Protein AF-A0A950CU62-F1 (afdb_monomer_lite)

pLDDT: mean 90.6, std 14.32, range [40.78, 98.75]

Foldseek 3Di:
DVVVVVVVVVVLQVQQVVLVVVLVVLCVVQVPPCLVCLVVNCVSNLSHLNLVSNLVSLQSQLLVCVVVVNLVSSLVSLVSSLVSLVSDDDDDVSVVSNVSSVVSNVVSVVCVVVVPPPPPPDDD

Radius of gyration: 18.25 Å; chains: 1; bounding box: 47×41×54 Å

Sequence (124 aa):
MTQEVAYNSVLQERRKALHERVGAALEALHRGQLGDHFDDLAHHFRRSDNAAKAVEYLRLAGEQSARRSAPKEAIAYLRDALGRTNALPAGDERDRAELGVQFALGSALTAVSFGAPEKIRAFE

Secondary structure (DSSP, 8-state):
-HHHHHHHHHHHHHHHHHHHHHHHHHHHHTTT-GGGGHHHHHHHHTTSS-HHHHHHHHHHHHHHHHHTT-HHHHHHHHHHHHHHHTTSPSSHHHHHHHHHHHHHHHHHHHHHHHHS--------

Structure (mmCIF, N/CA/C/O backbone):
data_AF-A0A950CU62-F1
#
_entry.id   AF-A0A950CU62-F1
#
loop_
_atom_site.group_PDB
_atom_site.id
_atom_site.type_symbol
_atom_site.label_atom_id
_atom_site.label_alt_id
_atom_site.label_comp_id
_atom_site.label_asym_id
_atom_site.label_entity_id
_atom_site.label_seq_id
_atom_site.pdbx_PDB_ins_code
_atom_site.Cartn_x
_atom_site.Cartn_y
_atom_site.Cartn_z
_atom_site.occupancy
_atom_site.B_iso_or_equiv
_atom_site.auth_seq_id
_atom_site.auth_comp_id
_atom_site.auth_asym_id
_atom_site.auth_atom_id
_atom_site.pdbx_PDB_model_num
ATOM 1 N N . MET A 1 1 ? -17.324 26.828 16.675 1.00 60.25 1 MET A N 1
ATOM 2 C CA . MET A 1 1 ? -16.189 26.162 15.993 1.00 60.25 1 MET A CA 1
ATOM 3 C C . MET A 1 1 ? -16.015 24.682 16.361 1.00 60.25 1 MET A C 1
ATOM 5 O O . MET A 1 1 ? -15.391 23.967 15.596 1.00 60.25 1 MET A O 1
ATOM 9 N N . THR A 1 2 ? -16.587 24.166 17.458 1.00 73.00 2 THR A N 1
ATOM 10 C CA . THR A 1 2 ? -16.466 22.739 17.840 1.00 73.00 2 THR A CA 1
ATOM 11 C C . THR A 1 2 ? -17.363 21.790 17.030 1.00 73.00 2 THR A C 1
ATOM 13 O O . THR A 1 2 ? -16.954 20.674 16.728 1.00 73.00 2 THR A O 1
ATOM 16 N N . GLN A 1 3 ? -18.557 22.233 16.623 1.00 68.69 3 GLN A N 1
ATOM 17 C CA . GLN A 1 3 ? -19.514 21.408 15.872 1.00 68.69 3 GLN A CA 1
ATOM 18 C C . GLN A 1 3 ? -19.035 21.069 14.453 1.00 68.69 3 GLN A C 1
ATOM 20 O O . GLN A 1 3 ? -19.187 19.938 14.007 1.00 68.69 3 GLN A O 1
ATOM 25 N N . GLU A 1 4 ? -18.424 22.027 13.758 1.00 70.88 4 GLU A N 1
ATOM 26 C CA . GLU A 1 4 ? -17.919 21.836 12.394 1.00 70.88 4 GLU A CA 1
ATOM 27 C C . GLU A 1 4 ? -16.722 20.877 12.362 1.00 70.88 4 GLU A C 1
ATOM 29 O O . GLU A 1 4 ? -16.659 19.987 11.520 1.00 70.88 4 GLU A O 1
ATOM 34 N N . VAL A 1 5 ? -15.816 20.984 13.341 1.00 77.75 5 VAL A N 1
ATOM 35 C CA . VAL A 1 5 ? -14.673 20.071 13.488 1.00 77.75 5 VAL A CA 1
ATOM 36 C C . VAL A 1 5 ? -15.138 18.652 13.819 1.00 77.75 5 VAL A C 1
ATOM 38 O O . VAL A 1 5 ? -14.685 17.703 13.183 1.00 77.75 5 VAL A O 1
ATOM 41 N N . ALA A 1 6 ? -16.076 18.500 14.760 1.00 74.44 6 ALA A N 1
ATOM 42 C CA . ALA A 1 6 ? -16.643 17.198 15.111 1.00 74.44 6 ALA A CA 1
ATOM 43 C C . ALA A 1 6 ? -17.436 16.566 13.952 1.00 74.44 6 ALA A C 1
ATOM 45 O O . ALA A 1 6 ? -17.413 15.354 13.762 1.00 74.44 6 ALA A O 1
ATOM 46 N N . TYR A 1 7 ? -18.125 17.375 13.146 1.00 78.06 7 TYR A N 1
ATOM 47 C CA . TYR A 1 7 ? -18.835 16.882 11.969 1.00 78.06 7 TYR A CA 1
ATOM 48 C C . TYR A 1 7 ? -17.862 16.437 10.870 1.00 78.06 7 TYR A C 1
ATOM 50 O O . TYR A 1 7 ? -18.002 15.346 10.315 1.00 78.06 7 TYR A O 1
ATOM 58 N N . ASN A 1 8 ? -16.829 17.240 10.603 1.00 83.00 8 ASN A N 1
ATOM 59 C CA . ASN A 1 8 ? -15.809 16.924 9.608 1.00 83.00 8 ASN A CA 1
ATOM 60 C C . ASN A 1 8 ? -15.012 15.664 9.966 1.00 83.00 8 ASN A C 1
ATOM 62 O O . ASN A 1 8 ? -14.742 14.860 9.075 1.00 83.00 8 ASN A O 1
ATOM 66 N N . SER A 1 9 ? -14.687 15.441 11.244 1.00 83.75 9 SER A N 1
ATOM 67 C CA . SER A 1 9 ? -14.010 14.210 11.673 1.00 83.75 9 SER A CA 1
ATOM 68 C C . SER A 1 9 ? -14.890 12.975 11.465 1.00 83.75 9 SER A C 1
ATOM 70 O O . SER A 1 9 ? -14.437 11.995 10.877 1.00 83.75 9 SER A O 1
ATOM 72 N N . VAL A 1 10 ? -16.178 13.034 11.824 1.00 90.50 10 VAL 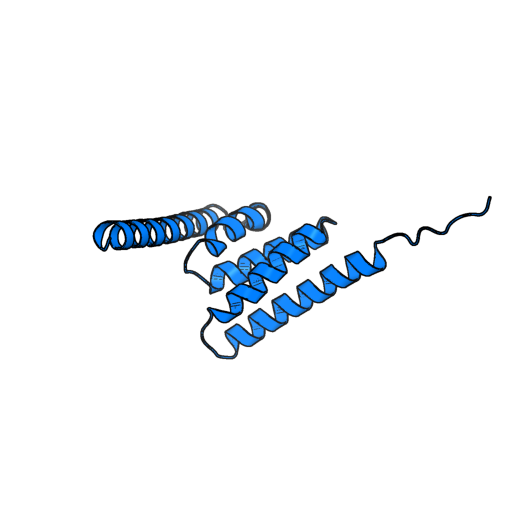A N 1
ATOM 73 C CA . VAL A 1 10 ? -17.127 11.937 11.563 1.00 90.50 10 VAL A CA 1
ATOM 74 C C . VAL A 1 10 ? -17.262 11.654 10.063 1.00 90.50 10 VAL A C 1
ATOM 76 O O . VAL A 1 10 ? -17.328 10.489 9.661 1.00 90.50 10 VAL A O 1
ATOM 79 N N . LEU A 1 11 ? -17.280 12.686 9.212 1.00 93.88 11 LEU A N 1
ATOM 80 C CA . LEU A 1 11 ? -17.288 12.493 7.758 1.00 93.88 11 LEU A CA 1
ATOM 81 C C . LEU A 1 11 ? -16.005 11.834 7.245 1.00 93.88 11 LEU A C 1
ATOM 83 O O . LEU A 1 11 ? -16.083 10.989 6.349 1.00 93.88 11 LEU A O 1
ATOM 87 N N . GLN A 1 12 ? -14.845 12.211 7.781 1.00 93.69 12 GLN A N 1
ATOM 88 C CA . GLN A 1 12 ? -13.564 11.617 7.401 1.00 93.69 12 GLN A CA 1
ATOM 89 C C . GLN A 1 12 ? -13.524 10.129 7.755 1.00 93.69 12 GLN A C 1
ATOM 91 O O . GLN A 1 12 ? -13.275 9.313 6.871 1.00 93.69 12 GLN A O 1
ATOM 96 N N . GLU A 1 13 ? -13.875 9.764 8.986 1.00 94.25 13 GLU A N 1
ATOM 97 C CA . GLU A 1 13 ? -13.890 8.368 9.440 1.00 94.25 13 GLU A CA 1
ATOM 98 C C . GLU A 1 13 ? -14.869 7.508 8.628 1.00 94.25 13 GLU A C 1
ATOM 100 O O . GLU A 1 13 ? -14.526 6.425 8.149 1.00 94.25 13 GLU A O 1
ATOM 105 N N . ARG A 1 14 ? -16.071 8.029 8.341 1.00 96.19 14 ARG A N 1
ATOM 106 C CA . ARG A 1 14 ? -17.029 7.338 7.460 1.00 96.19 14 ARG A CA 1
ATOM 107 C C . ARG A 1 14 ? -16.480 7.128 6.052 1.00 96.19 14 ARG A C 1
ATOM 109 O O . ARG A 1 14 ? -16.714 6.075 5.460 1.00 96.19 14 ARG A O 1
ATOM 116 N N . ARG A 1 15 ? -15.764 8.111 5.502 1.00 97.25 15 ARG A N 1
ATOM 117 C CA . ARG A 1 15 ? -15.161 8.002 4.168 1.00 97.25 15 ARG A CA 1
ATOM 118 C C . ARG A 1 15 ? -14.075 6.930 4.142 1.00 97.25 15 ARG A C 1
ATOM 120 O O . ARG A 1 15 ? -14.063 6.125 3.214 1.00 97.25 15 ARG A O 1
ATOM 127 N N . LYS A 1 16 ? -13.212 6.884 5.158 1.00 97.50 16 LYS A N 1
ATOM 128 C CA . LYS A 1 16 ? -12.178 5.849 5.275 1.00 97.50 16 LYS A CA 1
ATOM 129 C C . LYS A 1 16 ? -12.779 4.448 5.363 1.00 97.50 16 LYS A C 1
ATOM 131 O O . LYS A 1 16 ? -12.378 3.568 4.604 1.00 97.50 16 LYS A O 1
ATOM 136 N N . ALA A 1 17 ? -13.808 4.272 6.194 1.00 97.88 17 ALA A N 1
ATOM 137 C CA . ALA A 1 17 ? -14.521 3.002 6.324 1.00 97.88 17 ALA A CA 1
ATOM 138 C C . ALA A 1 17 ? -15.208 2.571 5.014 1.00 97.88 17 ALA A C 1
ATOM 140 O O . ALA A 1 17 ? -15.247 1.387 4.683 1.00 97.88 17 ALA A O 1
ATOM 141 N N . LEU A 1 18 ? -15.745 3.517 4.232 1.00 98.44 18 LEU A N 1
ATOM 142 C CA . LEU A 1 18 ? -16.288 3.217 2.904 1.00 98.44 18 LEU A CA 1
ATOM 143 C C . LEU A 1 18 ? -15.199 2.755 1.935 1.00 98.44 18 LEU A C 1
ATOM 145 O O . LEU A 1 18 ? -15.406 1.771 1.230 1.00 98.44 18 LEU A O 1
ATOM 149 N N . HIS A 1 19 ? -14.042 3.420 1.916 1.00 98.56 19 HIS A N 1
ATOM 150 C CA . HIS A 1 19 ? -12.924 2.982 1.086 1.00 98.56 19 HIS A CA 1
ATOM 151 C C . HIS A 1 19 ? -12.454 1.571 1.453 1.00 98.56 19 HIS A C 1
ATOM 153 O O . HIS A 1 19 ? -12.253 0.766 0.548 1.00 98.56 19 HIS A O 1
ATOM 159 N N . GLU A 1 20 ? -12.365 1.241 2.743 1.00 98.44 20 GLU A N 1
ATOM 160 C CA . GLU A 1 20 ? -12.022 -0.115 3.185 1.00 98.44 20 GLU A CA 1
ATOM 161 C C . GLU A 1 20 ? -13.037 -1.154 2.705 1.00 98.44 20 GLU A C 1
ATOM 163 O O . GLU A 1 20 ? -12.662 -2.183 2.147 1.00 98.44 20 GLU A O 1
ATOM 168 N N . ARG A 1 21 ? -14.335 -0.867 2.861 1.00 98.56 21 ARG A N 1
ATOM 169 C CA . ARG A 1 21 ? -15.407 -1.772 2.427 1.00 98.56 21 ARG A CA 1
ATOM 170 C C . ARG A 1 21 ? -15.387 -2.020 0.924 1.00 98.56 21 ARG A C 1
ATOM 172 O O . ARG A 1 21 ? -15.630 -3.147 0.504 1.00 98.56 21 ARG A O 1
ATOM 179 N N . VAL A 1 22 ? -15.110 -0.992 0.121 1.00 98.56 22 VAL A N 1
ATOM 180 C CA . VAL A 1 22 ? -14.996 -1.151 -1.335 1.00 98.56 22 VAL A CA 1
ATOM 181 C C . VAL A 1 22 ? -13.758 -1.970 -1.693 1.00 98.56 22 VAL A C 1
ATOM 183 O O . VAL A 1 22 ? -13.878 -2.907 -2.475 1.00 98.56 22 VAL A O 1
ATOM 186 N N . GLY A 1 23 ? -12.603 -1.692 -1.079 1.00 98.38 23 GLY A N 1
ATOM 187 C CA . GLY A 1 23 ? -11.392 -2.495 -1.275 1.00 98.38 23 GLY A CA 1
ATOM 188 C C . GLY A 1 23 ? -11.619 -3.972 -0.937 1.00 98.38 23 GLY A C 1
ATOM 189 O O . GLY A 1 23 ? -11.336 -4.844 -1.752 1.00 98.38 23 GLY A O 1
ATOM 190 N N . ALA A 1 24 ? -12.237 -4.253 0.213 1.00 98.44 24 ALA A N 1
ATOM 191 C CA . ALA A 1 24 ? -12.571 -5.613 0.631 1.00 98.44 24 ALA A CA 1
ATOM 192 C C . ALA A 1 24 ? -13.573 -6.306 -0.312 1.00 98.44 24 ALA A C 1
ATOM 194 O O . ALA A 1 24 ? -13.469 -7.509 -0.559 1.00 98.44 24 ALA A O 1
ATOM 195 N N . ALA A 1 25 ? -14.539 -5.563 -0.858 1.00 98.31 25 ALA A N 1
ATOM 196 C CA . ALA A 1 25 ? -15.468 -6.093 -1.851 1.00 98.31 25 ALA A CA 1
ATOM 197 C C . ALA A 1 25 ? -14.758 -6.434 -3.170 1.00 98.31 25 ALA A C 1
ATOM 199 O O . ALA A 1 25 ? -15.004 -7.506 -3.720 1.00 98.31 25 ALA A O 1
ATOM 200 N N . LEU A 1 26 ? -13.847 -5.576 -3.645 1.00 98.00 26 LEU A N 1
ATOM 201 C CA . LEU A 1 26 ? -13.029 -5.849 -4.831 1.00 98.00 26 LEU A CA 1
ATOM 202 C C . LEU A 1 26 ? -12.183 -7.112 -4.642 1.00 98.00 26 LEU A C 1
ATOM 204 O O . LEU A 1 26 ? -12.183 -7.982 -5.511 1.00 98.00 26 LEU A O 1
ATOM 208 N N . GLU A 1 27 ? -11.538 -7.272 -3.483 1.00 97.75 27 GLU A N 1
ATOM 209 C CA . GLU A 1 27 ? -10.792 -8.496 -3.177 1.00 97.75 27 GLU A CA 1
ATOM 210 C C . GLU A 1 27 ? -11.678 -9.739 -3.227 1.00 97.75 27 GLU A C 1
ATOM 212 O O . GLU A 1 27 ? -11.288 -10.765 -3.780 1.00 97.75 27 GLU A O 1
ATOM 217 N N . ALA A 1 28 ? -12.876 -9.660 -2.644 1.00 97.56 28 ALA A N 1
ATOM 218 C CA . ALA A 1 28 ? -13.803 -10.781 -2.590 1.00 97.56 28 ALA A CA 1
ATOM 219 C C . ALA A 1 28 ? -14.336 -11.169 -3.977 1.00 97.56 28 ALA A C 1
ATOM 221 O O . ALA A 1 28 ? -14.420 -12.360 -4.276 1.00 97.56 28 ALA A O 1
ATOM 222 N N . LEU A 1 29 ? -14.667 -10.184 -4.813 1.00 97.50 29 LEU A N 1
ATOM 223 C CA . LEU A 1 29 ? -15.203 -10.395 -6.160 1.00 97.50 29 LEU A CA 1
ATOM 224 C C . LEU A 1 29 ? -14.140 -10.915 -7.135 1.00 97.50 29 LEU A C 1
ATOM 226 O O . LEU A 1 29 ? -14.458 -11.714 -8.012 1.00 97.50 29 LEU A O 1
ATOM 230 N N . HIS A 1 30 ? -12.881 -10.507 -6.957 1.00 96.06 30 HIS A N 1
ATOM 231 C CA . HIS A 1 30 ? -11.808 -10.758 -7.918 1.00 96.06 30 HIS A CA 1
ATOM 232 C C . HIS A 1 30 ? -10.686 -11.657 -7.380 1.00 96.06 30 HIS A C 1
ATOM 234 O O . HIS A 1 30 ? -9.574 -11.608 -7.898 1.00 96.06 30 HIS A O 1
ATOM 240 N N . ARG A 1 31 ? -10.942 -12.520 -6.381 1.00 90.00 31 ARG A N 1
ATOM 241 C CA . ARG A 1 31 ? -9.908 -13.378 -5.747 1.00 90.00 31 ARG A CA 1
ATOM 242 C C . ARG A 1 31 ? -9.005 -14.145 -6.722 1.00 90.00 31 ARG A C 1
ATOM 244 O O . ARG A 1 31 ? -7.848 -14.382 -6.402 1.00 90.00 31 ARG A O 1
ATOM 251 N N . GLY A 1 32 ? -9.520 -14.550 -7.884 1.00 91.44 32 GLY A N 1
ATOM 252 C CA . GLY A 1 32 ? -8.752 -15.274 -8.905 1.00 91.44 32 GLY A CA 1
ATOM 253 C C . GLY A 1 32 ? -7.941 -14.390 -9.861 1.00 91.44 32 GLY A C 1
ATOM 254 O O . GLY A 1 32 ? -7.140 -14.915 -10.627 1.00 91.44 32 GLY A O 1
ATOM 255 N N . GLN A 1 33 ? -8.147 -13.071 -9.841 1.00 94.31 33 GLN A N 1
ATOM 256 C CA . GLN A 1 33 ? -7.609 -12.132 -10.831 1.00 94.31 33 GLN A CA 1
ATOM 257 C C . GLN A 1 33 ? -7.328 -10.746 -10.221 1.00 94.31 33 GLN A C 1
ATOM 259 O O . GLN A 1 33 ? -7.531 -9.713 -10.852 1.00 94.31 33 GLN A O 1
ATOM 264 N N . LEU A 1 34 ? -6.826 -10.699 -8.982 1.00 94.56 34 LEU A N 1
ATOM 265 C CA . LEU A 1 34 ? -6.521 -9.426 -8.305 1.00 94.56 34 LEU A CA 1
ATOM 266 C C . LEU A 1 34 ? -5.485 -8.580 -9.051 1.00 94.56 34 LEU A C 1
ATOM 268 O O . LEU A 1 34 ? -5.479 -7.361 -8.902 1.00 94.56 34 LEU A O 1
ATOM 272 N N . GLY A 1 35 ? -4.645 -9.218 -9.873 1.00 94.19 35 GLY A N 1
ATOM 273 C CA . GLY A 1 35 ? -3.631 -8.545 -10.677 1.00 94.19 35 GLY A CA 1
ATOM 274 C C . GLY A 1 35 ? 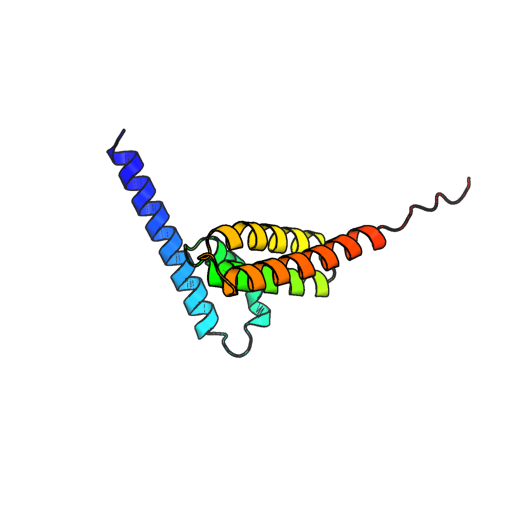-4.185 -7.418 -11.544 1.00 94.19 35 GLY A C 1
ATOM 275 O O . GLY A 1 35 ? -3.524 -6.395 -11.679 1.00 94.19 35 GLY A O 1
ATOM 276 N N . ASP A 1 36 ? -5.403 -7.543 -12.066 1.00 95.31 36 ASP A N 1
ATOM 277 C CA . ASP A 1 36 ? -5.996 -6.507 -12.923 1.00 95.31 36 ASP A CA 1
ATOM 278 C C . ASP A 1 36 ? -6.598 -5.340 -12.128 1.00 95.31 36 ASP A C 1
ATOM 280 O O . ASP A 1 36 ? -6.947 -4.314 -12.705 1.00 95.31 36 ASP A O 1
ATOM 284 N N . HIS A 1 37 ? -6.663 -5.468 -10.801 1.00 97.25 37 HIS A N 1
ATOM 285 C CA . HIS A 1 37 ? -7.310 -4.521 -9.895 1.00 97.25 37 HIS A CA 1
ATOM 286 C C . HIS A 1 37 ? -6.352 -3.911 -8.866 1.00 97.25 37 HIS A C 1
ATOM 288 O O . HIS A 1 37 ? -6.803 -3.250 -7.932 1.00 97.25 37 HIS A O 1
ATOM 294 N N . PHE A 1 38 ? -5.035 -4.105 -8.999 1.00 97.94 38 PHE A N 1
ATOM 295 C CA . PHE A 1 38 ? -4.070 -3.555 -8.041 1.00 97.94 38 PHE A CA 1
ATOM 296 C C . PHE A 1 38 ? -4.146 -2.030 -7.922 1.00 97.94 38 PHE A C 1
ATOM 298 O O . PHE A 1 38 ? -4.070 -1.520 -6.807 1.00 97.94 38 PHE A O 1
ATOM 305 N N . ASP A 1 39 ? -4.361 -1.307 -9.023 1.00 97.50 39 ASP A N 1
ATOM 306 C CA . ASP A 1 39 ? -4.525 0.153 -9.002 1.00 97.50 39 ASP A CA 1
ATOM 307 C C . ASP A 1 39 ? -5.764 0.587 -8.194 1.00 97.50 39 ASP A C 1
ATOM 309 O O . ASP A 1 39 ? -5.680 1.494 -7.357 1.00 97.50 39 ASP A O 1
ATOM 313 N N . ASP A 1 40 ? -6.897 -0.096 -8.382 1.00 98.06 40 ASP A N 1
ATOM 314 C CA . ASP A 1 40 ? -8.145 0.173 -7.658 1.00 98.06 40 ASP A CA 1
ATOM 315 C C . ASP A 1 40 ? -8.009 -0.180 -6.173 1.00 98.06 40 ASP A C 1
ATOM 317 O O . ASP A 1 40 ? -8.349 0.610 -5.287 1.00 98.06 40 ASP A O 1
ATOM 321 N N . LEU A 1 41 ? -7.437 -1.347 -5.876 1.00 98.62 41 LEU A N 1
ATOM 322 C CA . LEU A 1 41 ? -7.170 -1.798 -4.513 1.00 98.62 41 LEU A CA 1
ATOM 323 C C . LEU A 1 41 ? -6.238 -0.817 -3.790 1.00 98.62 41 LEU A C 1
ATOM 325 O O . LEU A 1 41 ? -6.541 -0.373 -2.681 1.00 98.62 41 LEU A O 1
ATOM 329 N N . ALA A 1 42 ? -5.166 -0.373 -4.448 1.00 98.38 42 ALA A N 1
ATOM 330 C CA . ALA A 1 42 ? -4.267 0.656 -3.940 1.00 98.38 42 ALA A CA 1
ATOM 331 C C . ALA A 1 42 ? -4.974 2.010 -3.752 1.00 98.38 42 ALA A C 1
ATOM 333 O O . ALA A 1 42 ? -4.701 2.742 -2.796 1.00 98.38 42 ALA A O 1
ATOM 334 N N . HIS A 1 43 ? -5.892 2.388 -4.646 1.00 98.25 43 HIS A N 1
ATOM 335 C CA . HIS A 1 43 ? -6.696 3.602 -4.506 1.00 98.25 43 HIS A CA 1
ATOM 336 C C . HIS A 1 43 ? -7.576 3.573 -3.252 1.00 98.25 43 HIS A C 1
ATOM 338 O O . HIS A 1 43 ? -7.634 4.574 -2.525 1.00 98.25 43 HIS A O 1
ATOM 344 N N . HIS A 1 44 ? -8.253 2.451 -3.013 1.00 98.62 44 HIS A N 1
ATOM 345 C CA . HIS A 1 44 ? -9.170 2.282 -1.897 1.00 98.62 44 HIS A CA 1
ATOM 346 C C . HIS A 1 44 ? -8.423 2.120 -0.575 1.00 98.62 44 HIS A C 1
ATOM 348 O O . HIS A 1 44 ? -8.633 2.913 0.343 1.00 98.62 44 HIS A O 1
ATOM 354 N N . PHE A 1 45 ? -7.474 1.192 -0.478 1.00 98.62 45 PHE A N 1
ATOM 355 C CA . PHE A 1 45 ? -6.806 0.943 0.796 1.00 98.62 45 PHE A CA 1
ATOM 356 C C . PHE A 1 45 ? -5.936 2.110 1.265 1.00 98.62 45 PHE A C 1
ATOM 358 O O . PHE A 1 45 ? -5.956 2.414 2.458 1.00 98.62 45 PHE A O 1
ATOM 365 N N . ARG A 1 46 ? -5.290 2.879 0.370 1.00 97.94 46 ARG A N 1
ATOM 366 C CA . ARG A 1 46 ? -4.537 4.079 0.798 1.00 97.94 46 ARG A CA 1
ATOM 367 C C . ARG A 1 46 ? -5.408 5.162 1.453 1.00 97.94 46 ARG A C 1
ATOM 369 O O . ARG A 1 46 ? -4.880 6.067 2.096 1.00 97.94 46 ARG A O 1
ATOM 376 N N . ARG A 1 47 ? -6.725 5.128 1.214 1.00 98.06 47 ARG A N 1
ATOM 377 C CA . ARG A 1 47 ? -7.721 6.064 1.767 1.00 98.06 47 ARG A CA 1
ATOM 378 C C . ARG A 1 47 ? -8.492 5.473 2.944 1.00 98.06 47 ARG A C 1
ATOM 380 O O . ARG A 1 47 ? -9.373 6.147 3.467 1.00 98.06 47 ARG A O 1
ATOM 387 N N . SER A 1 48 ? -8.174 4.246 3.339 1.00 98.06 48 SER A N 1
ATOM 388 C CA . SER A 1 48 ? -8.677 3.604 4.550 1.00 98.06 48 SER A CA 1
ATOM 389 C C . SER A 1 48 ? -7.672 3.725 5.698 1.00 98.06 48 SER A C 1
ATOM 391 O O . SER A 1 48 ? -6.546 4.178 5.487 1.00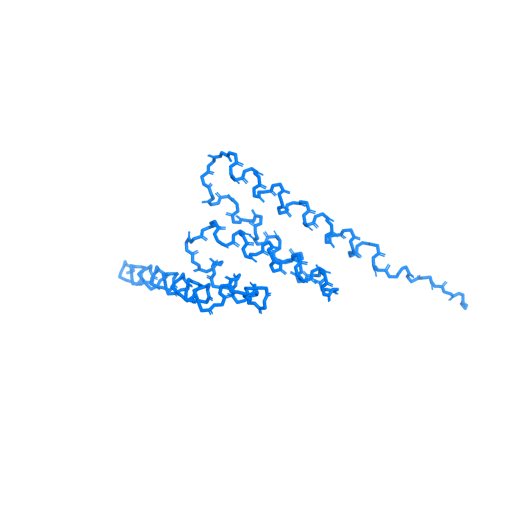 98.06 48 SER A O 1
ATOM 393 N N . ASP A 1 49 ? -8.056 3.277 6.894 1.00 97.19 49 ASP A N 1
ATOM 394 C CA . ASP A 1 49 ? -7.122 3.103 8.016 1.00 97.19 49 ASP A CA 1
ATOM 395 C C . ASP A 1 49 ? -6.403 1.739 7.988 1.00 97.19 49 ASP A C 1
ATOM 397 O O . ASP A 1 49 ? -5.557 1.459 8.836 1.00 97.19 49 ASP A O 1
ATOM 401 N N . ASN A 1 50 ? -6.678 0.894 6.988 1.00 98.19 50 ASN A N 1
ATOM 402 C CA . ASN A 1 50 ? -6.040 -0.409 6.837 1.00 98.19 50 ASN A CA 1
ATOM 403 C C . ASN A 1 50 ? -4.631 -0.272 6.234 1.00 98.19 50 ASN A C 1
ATOM 405 O O . ASN A 1 50 ? -4.406 -0.474 5.037 1.00 98.19 50 ASN A O 1
ATOM 409 N N . ALA A 1 51 ? -3.672 0.102 7.082 1.00 97.81 51 ALA A N 1
ATOM 410 C CA . ALA A 1 51 ? -2.288 0.349 6.687 1.00 97.81 51 ALA A CA 1
ATOM 411 C C . ALA A 1 51 ? -1.618 -0.881 6.054 1.00 97.81 51 ALA A C 1
ATOM 413 O O . ALA A 1 51 ? -0.895 -0.729 5.071 1.00 97.81 51 ALA A O 1
ATOM 414 N N . ALA A 1 52 ? -1.892 -2.088 6.560 1.00 98.12 52 ALA A N 1
ATOM 415 C CA . ALA A 1 52 ? -1.316 -3.327 6.034 1.00 98.12 52 ALA A CA 1
ATOM 416 C C . ALA A 1 52 ? -1.697 -3.538 4.563 1.00 98.12 52 ALA A C 1
ATOM 418 O O . ALA A 1 52 ? -0.822 -3.654 3.703 1.00 98.12 52 ALA A O 1
ATOM 419 N N . LYS A 1 53 ? -2.996 -3.465 4.251 1.00 98.38 53 LYS A N 1
ATOM 420 C CA . LYS A 1 53 ? -3.470 -3.592 2.867 1.00 98.38 53 LYS A CA 1
ATOM 421 C C . LYS A 1 53 ? -3.060 -2.420 1.989 1.00 98.38 53 LYS A C 1
ATOM 423 O O . LYS A 1 53 ? -2.804 -2.607 0.803 1.00 98.38 53 LYS A O 1
ATOM 428 N N . ALA A 1 54 ? -2.962 -1.213 2.549 1.00 98.62 54 ALA A N 1
ATOM 429 C CA . ALA A 1 54 ? -2.444 -0.071 1.806 1.00 98.62 54 ALA A CA 1
ATOM 430 C C . ALA A 1 54 ? -1.007 -0.336 1.338 1.00 98.62 54 ALA A C 1
ATOM 432 O O . ALA A 1 54 ? -0.732 -0.207 0.149 1.00 98.62 54 ALA A O 1
ATOM 433 N N . VAL A 1 55 ? -0.114 -0.757 2.239 1.00 98.69 55 VAL A N 1
ATOM 434 C CA . VAL A 1 55 ? 1.281 -1.089 1.904 1.00 98.69 55 VAL A CA 1
ATOM 435 C C . VAL A 1 55 ? 1.345 -2.213 0.868 1.00 98.69 55 VAL A C 1
ATOM 437 O O . VAL A 1 55 ? 2.062 -2.083 -0.125 1.00 98.69 55 VAL A O 1
ATOM 440 N N . GLU A 1 56 ? 0.572 -3.283 1.062 1.00 98.31 56 GLU A N 1
ATOM 441 C CA . GLU A 1 56 ? 0.532 -4.428 0.152 1.00 98.31 56 GLU A CA 1
ATOM 442 C C . GLU A 1 56 ? 0.149 -4.019 -1.275 1.00 98.31 56 GLU A C 1
ATOM 444 O O . GLU A 1 56 ? 0.916 -4.246 -2.215 1.00 98.31 56 GLU A O 1
ATOM 449 N N . TYR A 1 57 ? -1.008 -3.376 -1.446 1.00 98.69 57 TYR A N 1
ATOM 450 C CA . TYR A 1 57 ? -1.517 -3.064 -2.778 1.00 98.69 57 TYR A CA 1
ATOM 451 C C . TYR A 1 57 ? -0.793 -1.897 -3.441 1.00 98.69 57 TYR A C 1
ATOM 453 O O . TYR A 1 57 ? -0.613 -1.923 -4.656 1.00 98.69 57 TYR A O 1
ATOM 461 N N . LEU A 1 58 ? -0.301 -0.913 -2.678 1.00 98.75 58 LEU A N 1
ATOM 462 C CA . LEU A 1 58 ? 0.578 0.123 -3.230 1.00 98.75 58 LEU A CA 1
ATOM 463 C C . LEU A 1 58 ? 1.884 -0.495 -3.758 1.00 98.75 58 LEU A C 1
ATOM 465 O O . LEU A 1 58 ? 2.326 -0.136 -4.849 1.00 98.75 58 LEU A O 1
ATOM 469 N N . ARG A 1 59 ? 2.480 -1.465 -3.046 1.00 98.62 59 ARG A N 1
ATOM 470 C CA . ARG A 1 59 ? 3.668 -2.185 -3.536 1.00 98.62 59 ARG A CA 1
ATOM 471 C C . ARG A 1 59 ? 3.362 -2.969 -4.812 1.00 98.62 59 ARG A C 1
ATOM 473 O O . ARG A 1 59 ? 4.095 -2.836 -5.789 1.00 98.62 59 ARG A O 1
ATOM 480 N N . LEU A 1 60 ? 2.276 -3.745 -4.827 1.00 98.25 60 LEU A N 1
ATOM 481 C CA . LEU A 1 60 ? 1.878 -4.553 -5.986 1.00 98.25 60 LEU A CA 1
ATOM 482 C C . LEU A 1 60 ? 1.557 -3.694 -7.222 1.00 98.25 60 LEU A C 1
ATOM 484 O O . LEU A 1 60 ? 2.014 -4.014 -8.321 1.00 98.25 60 LEU A O 1
ATOM 488 N N . ALA A 1 61 ? 0.840 -2.579 -7.050 1.00 98.31 61 ALA A N 1
ATOM 489 C CA . ALA A 1 61 ? 0.571 -1.616 -8.121 1.00 98.31 61 ALA A CA 1
ATOM 490 C C . ALA A 1 61 ? 1.865 -0.962 -8.636 1.00 98.31 61 ALA A C 1
ATOM 492 O O . ALA A 1 61 ? 2.056 -0.804 -9.845 1.00 98.31 61 ALA A O 1
ATOM 493 N N . GLY A 1 62 ? 2.795 -0.645 -7.730 1.00 97.88 62 GLY A N 1
ATOM 494 C CA . GLY A 1 62 ? 4.115 -0.129 -8.078 1.00 97.88 62 GLY A CA 1
ATOM 495 C C . GLY A 1 62 ? 4.936 -1.111 -8.917 1.00 97.88 62 GLY A C 1
ATOM 496 O O . GLY A 1 62 ? 5.437 -0.758 -9.984 1.00 97.88 62 GLY A O 1
ATOM 497 N N . GLU A 1 63 ? 5.023 -2.369 -8.484 1.00 97.00 63 GLU A N 1
ATOM 498 C CA . GLU A 1 63 ? 5.714 -3.435 -9.218 1.00 97.00 63 GLU A CA 1
ATOM 499 C C . GLU A 1 63 ? 5.072 -3.711 -10.583 1.00 97.00 63 GLU A C 1
ATOM 501 O O . GLU A 1 63 ? 5.777 -3.889 -11.579 1.00 97.00 63 GLU A O 1
ATOM 506 N N . GLN A 1 64 ? 3.739 -3.714 -10.660 1.00 96.75 64 GLN A N 1
ATOM 507 C CA . GLN A 1 64 ? 3.028 -3.872 -11.925 1.00 96.75 64 GLN A CA 1
ATOM 508 C C . GLN A 1 64 ? 3.289 -2.696 -12.875 1.00 96.75 64 GLN A C 1
ATOM 510 O O . GLN A 1 64 ? 3.545 -2.918 -14.059 1.00 96.75 64 GLN A O 1
ATOM 515 N N . SER A 1 65 ? 3.281 -1.463 -12.366 1.00 95.81 65 SER A N 1
ATOM 516 C CA . SER A 1 65 ? 3.592 -0.262 -13.150 1.00 9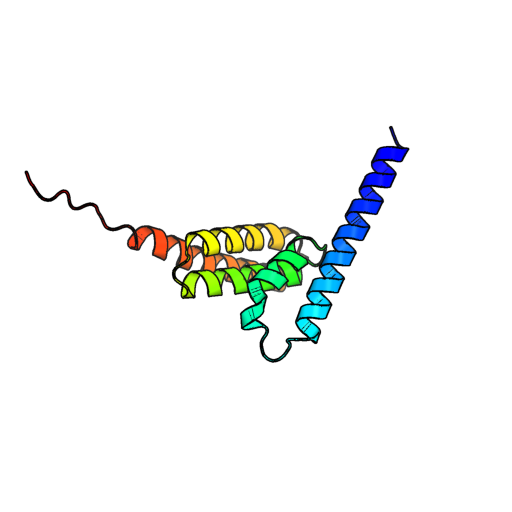5.81 65 SER A CA 1
ATOM 517 C C . SER A 1 65 ? 5.018 -0.315 -13.704 1.00 95.81 65 SER A C 1
ATOM 519 O O . SER A 1 65 ? 5.238 -0.039 -14.883 1.00 95.81 65 SER A O 1
ATOM 521 N N . ALA A 1 66 ? 5.984 -0.771 -12.899 1.00 92.94 66 ALA A N 1
ATOM 522 C CA . ALA A 1 66 ? 7.361 -0.967 -13.349 1.00 92.94 66 ALA A CA 1
ATOM 523 C C . ALA A 1 66 ? 7.449 -1.997 -14.492 1.00 92.94 66 ALA A C 1
ATOM 525 O O . ALA A 1 66 ? 8.112 -1.744 -15.497 1.00 92.94 66 ALA A O 1
ATOM 526 N N . ARG A 1 67 ? 6.723 -3.122 -14.389 1.00 91.94 67 ARG A N 1
ATOM 527 C CA . ARG A 1 67 ? 6.644 -4.144 -15.455 1.00 91.94 67 ARG A CA 1
ATOM 528 C C . ARG A 1 67 ? 5.987 -3.630 -16.737 1.00 91.94 67 ARG A C 1
ATOM 530 O O . ARG A 1 67 ? 6.331 -4.098 -17.815 1.00 91.94 67 ARG A O 1
ATOM 537 N N . ARG A 1 68 ? 5.066 -2.669 -16.631 1.00 91.25 68 ARG A N 1
ATOM 538 C CA . ARG A 1 68 ? 4.396 -2.005 -17.764 1.00 91.25 68 ARG A CA 1
ATOM 539 C C . ARG A 1 68 ? 5.193 -0.820 -18.334 1.00 91.25 68 ARG A C 1
ATOM 541 O O . ARG A 1 68 ? 4.634 -0.013 -19.068 1.00 91.25 68 ARG A O 1
ATOM 548 N N . SER A 1 69 ? 6.478 -0.693 -17.992 1.00 86.56 69 SER A N 1
ATOM 549 C CA . SER A 1 69 ? 7.347 0.413 -18.426 1.00 86.56 69 SER A CA 1
ATOM 550 C C . SER A 1 69 ? 6.829 1.805 -18.029 1.00 86.56 69 SER A C 1
ATOM 552 O O . SER A 1 69 ? 7.112 2.793 -18.705 1.00 86.56 69 SER A O 1
ATOM 554 N N . ALA A 1 70 ? 6.129 1.895 -16.892 1.00 90.88 70 ALA A N 1
ATOM 555 C CA . ALA A 1 70 ? 5.645 3.130 -16.273 1.00 90.88 70 ALA A CA 1
ATOM 556 C C . ALA A 1 70 ? 6.389 3.394 -14.941 1.00 90.88 70 ALA A C 1
ATOM 558 O O . ALA A 1 70 ? 5.826 3.263 -13.849 1.00 90.88 70 ALA A O 1
ATOM 559 N N . PRO A 1 71 ? 7.704 3.697 -14.980 1.00 90.00 71 PRO A N 1
ATOM 560 C CA . PRO A 1 71 ? 8.522 3.752 -13.771 1.00 90.00 71 PRO A CA 1
ATOM 561 C C . PRO A 1 71 ? 8.233 4.981 -12.896 1.00 90.00 71 PRO A C 1
ATOM 563 O O . PRO A 1 71 ? 8.476 4.941 -11.693 1.00 90.00 71 PRO A O 1
ATOM 566 N N . LYS A 1 72 ? 7.688 6.071 -13.455 1.00 93.56 72 LYS A N 1
ATOM 567 C CA . LYS A 1 72 ? 7.305 7.257 -12.668 1.00 93.56 72 LYS A CA 1
ATOM 568 C C . LYS A 1 72 ? 6.104 6.954 -11.774 1.00 93.56 72 LYS A C 1
ATOM 570 O O . LYS A 1 72 ? 6.115 7.287 -10.591 1.00 93.56 72 LYS A O 1
ATOM 575 N N . GLU A 1 73 ? 5.110 6.280 -12.336 1.00 95.25 73 GLU A N 1
ATOM 576 C CA . GLU A 1 73 ? 3.922 5.780 -11.655 1.00 95.25 73 GLU A CA 1
ATOM 577 C C . GLU A 1 73 ? 4.320 4.748 -10.596 1.00 95.25 73 GLU A C 1
ATOM 579 O O . GLU A 1 73 ? 3.891 4.849 -9.446 1.00 95.25 73 GLU A O 1
ATOM 584 N N . ALA A 1 74 ? 5.237 3.835 -10.937 1.00 97.19 74 ALA A N 1
ATOM 585 C CA . ALA A 1 74 ? 5.804 2.882 -9.987 1.00 97.19 74 ALA A CA 1
ATOM 586 C C . ALA A 1 74 ? 6.433 3.577 -8.769 1.00 97.19 74 ALA A C 1
ATOM 588 O O . ALA A 1 74 ? 6.102 3.260 -7.628 1.00 97.19 74 ALA A O 1
ATOM 589 N N . ILE A 1 75 ? 7.300 4.568 -9.001 1.00 97.75 75 ILE A N 1
ATOM 590 C CA . ILE A 1 75 ? 7.947 5.343 -7.933 1.00 97.75 75 ILE A CA 1
ATOM 591 C C . ILE A 1 75 ? 6.908 6.059 -7.061 1.00 97.75 75 ILE A C 1
ATOM 593 O O . ILE A 1 75 ? 7.075 6.112 -5.841 1.00 97.75 75 ILE A O 1
ATOM 597 N N . ALA A 1 76 ? 5.845 6.610 -7.654 1.00 97.88 76 ALA A N 1
ATOM 598 C CA . ALA A 1 76 ? 4.788 7.285 -6.905 1.00 97.88 76 ALA A CA 1
ATOM 599 C C . ALA A 1 76 ? 4.067 6.321 -5.951 1.00 97.88 76 ALA A C 1
ATOM 601 O O . ALA A 1 76 ? 3.930 6.624 -4.765 1.00 97.88 76 ALA A O 1
ATOM 602 N N . TYR A 1 77 ? 3.680 5.143 -6.442 1.00 98.50 77 TYR A N 1
ATOM 603 C CA . TYR A 1 77 ? 3.067 4.102 -5.621 1.00 98.50 77 TYR A CA 1
ATOM 604 C C . TYR A 1 77 ? 3.982 3.617 -4.497 1.00 98.50 77 TYR A C 1
ATOM 606 O O . TYR A 1 77 ? 3.560 3.520 -3.346 1.00 98.50 77 TYR A O 1
ATOM 614 N N . LEU A 1 78 ? 5.251 3.362 -4.809 1.00 98.56 78 LEU A N 1
ATOM 615 C CA . LEU A 1 78 ? 6.212 2.814 -3.854 1.00 98.56 78 LEU A CA 1
ATOM 616 C C . LEU A 1 78 ? 6.601 3.825 -2.767 1.00 98.56 78 LEU A C 1
ATOM 618 O O . LEU A 1 78 ? 6.808 3.443 -1.618 1.00 98.56 78 LEU A O 1
ATOM 622 N N . ARG A 1 79 ? 6.635 5.125 -3.082 1.00 98.44 79 ARG A N 1
ATOM 623 C CA . ARG A 1 79 ? 6.810 6.178 -2.067 1.00 98.44 79 ARG A CA 1
ATOM 624 C C . ARG A 1 79 ? 5.612 6.289 -1.129 1.00 98.44 79 ARG A C 1
ATOM 626 O O . ARG A 1 79 ? 5.810 6.465 0.070 1.00 98.44 79 ARG A O 1
ATOM 633 N N . ASP A 1 80 ? 4.394 6.174 -1.656 1.00 98.31 80 ASP A N 1
ATOM 634 C CA . ASP A 1 80 ? 3.176 6.144 -0.835 1.00 98.31 80 ASP A CA 1
ATOM 635 C C . ASP A 1 80 ? 3.197 4.909 0.085 1.00 98.31 80 ASP A C 1
ATOM 637 O O . ASP A 1 80 ? 3.034 5.042 1.295 1.00 98.31 80 ASP A O 1
ATOM 641 N N . ALA A 1 81 ? 3.544 3.728 -0.450 1.00 98.50 81 ALA A N 1
ATOM 642 C CA . ALA A 1 81 ? 3.701 2.502 0.337 1.00 98.50 81 ALA A CA 1
ATOM 643 C C . ALA A 1 81 ? 4.703 2.682 1.489 1.00 98.50 81 ALA A C 1
ATOM 645 O O . ALA A 1 81 ? 4.388 2.351 2.630 1.00 98.50 81 ALA A O 1
ATOM 646 N N . LEU A 1 82 ? 5.874 3.267 1.212 1.00 98.38 82 LEU A N 1
ATOM 647 C CA . LEU A 1 82 ? 6.905 3.522 2.221 1.00 98.38 82 LEU A CA 1
ATOM 648 C C . LEU A 1 82 ? 6.417 4.493 3.304 1.00 98.38 82 LEU A C 1
ATOM 650 O O . LEU A 1 82 ? 6.696 4.307 4.480 1.00 98.38 82 LEU A O 1
ATOM 654 N N . GLY A 1 83 ? 5.641 5.515 2.939 1.00 97.69 83 GLY A N 1
ATOM 655 C CA . GLY A 1 83 ? 5.021 6.404 3.923 1.00 97.69 83 GLY A CA 1
ATOM 656 C C . GLY A 1 83 ? 4.055 5.666 4.858 1.00 97.69 83 GLY A C 1
ATOM 657 O O . GLY A 1 83 ? 3.971 5.993 6.044 1.00 97.69 83 GLY A O 1
ATOM 658 N N . ARG A 1 84 ? 3.351 4.652 4.340 1.00 97.12 84 ARG A N 1
ATOM 659 C CA . ARG A 1 84 ? 2.349 3.869 5.076 1.00 97.12 84 ARG A CA 1
ATOM 660 C C . ARG A 1 84 ? 2.935 2.811 6.003 1.00 97.12 84 ARG A C 1
ATOM 662 O O . ARG A 1 84 ? 2.256 2.463 6.968 1.00 97.12 84 ARG A O 1
ATOM 669 N N . THR A 1 85 ? 4.176 2.362 5.807 1.00 97.81 85 THR A N 1
ATOM 670 C CA . THR A 1 85 ? 4.813 1.409 6.739 1.00 97.81 85 THR A CA 1
ATOM 671 C C . THR A 1 85 ? 4.943 1.986 8.149 1.00 97.81 85 THR A C 1
ATOM 673 O O . THR A 1 85 ? 4.843 1.249 9.124 1.00 97.81 85 THR A O 1
ATOM 676 N N . ASN A 1 86 ? 5.052 3.313 8.283 1.00 95.12 86 ASN A N 1
ATOM 677 C CA . ASN A 1 86 ? 5.083 3.998 9.579 1.00 95.12 86 ASN A CA 1
ATOM 678 C C . ASN A 1 86 ? 3.801 3.836 10.409 1.00 95.12 86 ASN A C 1
ATOM 680 O O . ASN A 1 86 ? 3.849 4.014 11.624 1.00 95.12 86 ASN A O 1
ATOM 684 N N . ALA A 1 87 ? 2.672 3.522 9.768 1.00 95.81 87 ALA A N 1
ATOM 685 C CA . ALA A 1 87 ? 1.399 3.271 10.440 1.00 95.81 87 ALA A CA 1
ATOM 686 C C . ALA A 1 87 ? 1.227 1.802 10.871 1.00 95.81 87 ALA A C 1
ATOM 688 O O . ALA A 1 87 ? 0.235 1.473 11.519 1.00 95.81 87 ALA A O 1
ATOM 689 N N . LEU A 1 88 ? 2.170 0.919 10.523 1.00 97.31 88 LEU A N 1
ATOM 690 C CA . LEU A 1 88 ? 2.187 -0.460 11.001 1.00 97.31 88 LEU A CA 1
ATOM 691 C C . LEU A 1 88 ? 2.784 -0.536 12.416 1.00 97.31 88 LEU A C 1
ATOM 693 O O . LEU A 1 88 ? 3.698 0.235 12.740 1.00 97.31 88 LEU A O 1
ATOM 697 N N . PRO A 1 89 ? 2.325 -1.484 13.255 1.00 97.00 89 PRO A N 1
ATOM 698 C CA . PRO A 1 89 ? 2.978 -1.790 14.522 1.00 97.00 89 PRO A CA 1
ATOM 699 C C . PRO A 1 89 ? 4.467 -2.097 14.323 1.00 97.00 89 PRO A C 1
ATOM 701 O O . PRO A 1 89 ? 4.857 -2.716 13.334 1.00 97.00 89 PRO A O 1
ATOM 704 N N . ALA A 1 90 ? 5.306 -1.662 15.262 1.00 96.00 90 ALA A N 1
ATOM 705 C CA . ALA A 1 90 ? 6.729 -1.978 15.222 1.00 96.00 90 ALA A CA 1
ATOM 706 C C . ALA A 1 90 ? 6.956 -3.494 15.363 1.00 96.00 90 ALA A C 1
ATOM 708 O O . ALA A 1 90 ? 6.318 -4.140 16.196 1.00 96.00 90 ALA A O 1
ATOM 709 N N . GLY A 1 91 ? 7.880 -4.037 14.569 1.00 96.75 91 GLY A N 1
ATOM 710 C CA . GLY A 1 91 ? 8.258 -5.448 14.585 1.00 96.75 91 GLY A CA 1
ATOM 711 C C . GLY A 1 91 ? 8.575 -5.989 13.192 1.00 96.75 91 GLY A C 1
ATOM 712 O O . GLY A 1 91 ? 8.439 -5.288 12.188 1.00 96.75 91 GLY A O 1
ATOM 713 N N . ASP A 1 92 ? 8.937 -7.269 13.142 1.00 96.69 92 ASP A N 1
ATOM 714 C CA . ASP A 1 92 ? 9.412 -7.958 11.938 1.00 96.69 92 ASP A CA 1
ATOM 715 C C . ASP A 1 92 ? 8.526 -7.777 10.699 1.00 96.69 92 ASP A C 1
ATOM 717 O O . ASP A 1 92 ? 9.024 -7.733 9.576 1.00 96.69 92 ASP A O 1
ATOM 721 N N . GLU A 1 93 ? 7.205 -7.731 10.869 1.00 94.38 93 GLU A N 1
ATOM 722 C CA . GLU A 1 93 ? 6.273 -7.588 9.749 1.00 94.38 93 GLU A CA 1
ATOM 723 C C . GLU A 1 93 ? 6.412 -6.223 9.069 1.00 94.38 93 GLU A C 1
ATOM 725 O O . GLU A 1 93 ? 6.501 -6.152 7.840 1.00 94.38 93 GLU A O 1
ATOM 730 N N . ARG A 1 94 ? 6.509 -5.149 9.862 1.00 97.56 94 ARG A N 1
ATOM 731 C CA . ARG A 1 94 ? 6.767 -3.801 9.352 1.00 97.56 94 ARG A CA 1
ATOM 732 C C . ARG A 1 94 ? 8.125 -3.738 8.665 1.00 97.56 94 ARG A C 1
ATOM 734 O O . ARG A 1 94 ? 8.200 -3.211 7.558 1.00 97.56 94 ARG A O 1
ATOM 741 N N . ASP A 1 95 ? 9.159 -4.300 9.284 1.00 97.81 95 ASP A N 1
ATOM 742 C CA . ASP A 1 95 ? 10.521 -4.259 8.745 1.00 97.81 95 ASP A CA 1
ATOM 743 C C . ASP A 1 95 ? 10.608 -5.005 7.407 1.00 97.81 95 ASP A C 1
ATOM 745 O O . ASP A 1 95 ? 11.174 -4.500 6.436 1.00 97.81 95 ASP A O 1
ATOM 749 N N . ARG A 1 96 ? 9.973 -6.180 7.302 1.00 97.25 96 ARG A N 1
ATOM 750 C CA . ARG A 1 96 ? 9.879 -6.926 6.036 1.00 97.25 96 ARG A CA 1
ATOM 751 C C . ARG A 1 96 ? 9.112 -6.150 4.972 1.00 97.25 96 ARG A C 1
ATOM 753 O O . ARG A 1 96 ? 9.542 -6.124 3.818 1.00 97.25 96 ARG A O 1
ATOM 760 N N . ALA A 1 97 ? 7.991 -5.531 5.337 1.00 97.50 97 ALA A N 1
ATOM 761 C CA . ALA A 1 97 ? 7.198 -4.738 4.407 1.00 97.50 97 ALA A CA 1
ATOM 762 C C . ALA A 1 97 ? 7.988 -3.523 3.891 1.00 97.50 97 ALA A C 1
ATOM 764 O O . ALA A 1 97 ? 8.019 -3.273 2.686 1.00 97.50 97 ALA A O 1
ATOM 765 N N . GLU A 1 98 ? 8.683 -2.814 4.782 1.00 98.25 98 GLU A N 1
ATOM 766 C CA . GLU A 1 98 ? 9.533 -1.675 4.443 1.00 98.25 98 GLU A CA 1
ATOM 767 C C . GLU A 1 98 ? 10.691 -2.071 3.527 1.00 98.25 98 GLU A C 1
ATOM 769 O O . GLU A 1 98 ? 10.860 -1.462 2.469 1.00 98.25 98 GLU A O 1
ATOM 774 N N . LEU A 1 99 ? 11.433 -3.129 3.865 1.00 98.19 99 LEU A N 1
ATOM 775 C CA . LEU A 1 99 ? 12.515 -3.639 3.022 1.00 98.19 99 LEU A CA 1
ATOM 776 C C . LEU A 1 99 ? 12.011 -4.053 1.633 1.00 98.19 99 LEU A C 1
ATOM 778 O O . LEU A 1 99 ? 12.646 -3.734 0.626 1.00 98.19 99 LEU A O 1
ATOM 782 N N . GLY A 1 100 ? 10.851 -4.714 1.559 1.00 97.94 100 GLY A N 1
ATOM 783 C CA . GLY A 1 100 ? 10.225 -5.087 0.289 1.00 97.94 100 GLY A CA 1
ATOM 784 C C . GLY A 1 100 ? 9.891 -3.872 -0.582 1.00 97.94 100 GLY A C 1
ATOM 785 O O . GLY A 1 100 ? 10.191 -3.860 -1.777 1.00 97.94 100 GLY A O 1
ATOM 786 N N . VAL A 1 101 ? 9.323 -2.819 0.015 1.00 98.31 101 VAL A N 1
ATOM 787 C CA . VAL A 1 101 ? 9.021 -1.563 -0.689 1.00 98.31 101 VAL A CA 1
ATOM 788 C C . VAL A 1 101 ? 10.299 -0.845 -1.131 1.00 98.31 101 VAL A C 1
ATOM 790 O O . VAL A 1 101 ? 10.373 -0.387 -2.272 1.00 98.31 101 VAL A O 1
ATOM 793 N N . GLN A 1 102 ? 11.315 -0.757 -0.268 1.00 98.44 102 GLN A N 1
ATOM 794 C CA . GLN A 1 102 ? 12.591 -0.114 -0.593 1.00 98.44 102 GLN A CA 1
ATOM 795 C C . GLN A 1 102 ? 13.315 -0.827 -1.741 1.00 98.44 102 GLN A C 1
ATOM 797 O O . GLN A 1 102 ? 13.834 -0.161 -2.638 1.00 98.44 102 GLN A O 1
ATOM 802 N N . PHE A 1 103 ? 13.301 -2.162 -1.764 1.00 97.88 103 PHE A N 1
ATOM 803 C CA . PHE A 1 103 ? 13.875 -2.948 -2.856 1.00 97.88 103 PHE A CA 1
ATOM 804 C C . PHE A 1 103 ? 13.186 -2.648 -4.196 1.00 97.88 103 PHE A C 1
ATOM 806 O O . PHE A 1 103 ? 13.850 -2.318 -5.183 1.00 97.88 103 PHE A O 1
ATOM 813 N N . ALA A 1 104 ? 11.850 -2.686 -4.222 1.00 96.62 104 ALA A N 1
ATOM 814 C CA . ALA A 1 104 ? 11.077 -2.352 -5.416 1.00 96.62 104 ALA A CA 1
ATOM 815 C C . ALA A 1 104 ? 11.315 -0.897 -5.865 1.00 96.62 104 ALA A C 1
ATOM 817 O O . ALA A 1 104 ? 11.472 -0.632 -7.059 1.00 96.62 104 ALA A O 1
ATOM 818 N N . LEU A 1 105 ? 11.402 0.048 -4.920 1.00 96.94 105 LEU A N 1
ATOM 819 C CA . LEU A 1 105 ? 11.665 1.459 -5.212 1.00 96.94 105 LEU A CA 1
ATOM 820 C C . LEU A 1 105 ? 13.062 1.662 -5.804 1.00 96.94 105 LEU A C 1
ATOM 822 O O . LEU A 1 105 ? 13.204 2.388 -6.788 1.00 96.94 105 LEU A O 1
ATOM 826 N N . GLY A 1 106 ? 14.077 0.999 -5.246 1.00 95.69 106 GLY A N 1
ATOM 827 C CA . GLY A 1 106 ? 15.436 1.007 -5.779 1.00 95.69 106 GLY A CA 1
ATOM 828 C C . GLY A 1 106 ? 15.477 0.510 -7.223 1.00 95.69 106 GLY A C 1
ATOM 829 O O . GLY A 1 106 ? 16.028 1.189 -8.087 1.00 95.69 106 GLY A O 1
ATOM 830 N N . SER A 1 107 ? 14.811 -0.613 -7.510 1.00 93.06 107 SER A N 1
ATOM 831 C CA . SER A 1 107 ? 14.710 -1.148 -8.873 1.00 93.06 107 SER A CA 1
ATOM 832 C C . SER A 1 107 ? 13.983 -0.207 -9.842 1.00 93.06 107 SER A C 1
ATOM 834 O O . SER A 1 107 ? 14.349 -0.135 -11.014 1.00 93.06 107 SER A O 1
ATOM 836 N N . ALA A 1 108 ? 12.944 0.504 -9.396 1.00 92.94 108 ALA A N 1
ATOM 837 C CA . ALA A 1 108 ? 12.225 1.451 -10.248 1.00 92.94 108 ALA A CA 1
ATOM 838 C C . ALA A 1 108 ? 13.052 2.722 -10.522 1.00 92.94 108 ALA A C 1
ATOM 840 O O . ALA A 1 108 ? 13.031 3.251 -11.633 1.00 92.94 108 ALA A O 1
ATOM 841 N N . LEU A 1 109 ? 13.811 3.200 -9.530 1.00 93.19 109 LEU A N 1
ATOM 842 C CA . LEU A 1 109 ? 14.691 4.361 -9.671 1.00 93.19 109 LEU A CA 1
ATOM 843 C C . LEU A 1 109 ? 15.849 4.089 -10.634 1.00 93.19 109 LEU A C 1
ATOM 845 O O . LEU A 1 109 ? 16.112 4.919 -11.503 1.00 93.19 109 LEU A O 1
ATOM 849 N N . THR A 1 110 ? 16.500 2.925 -10.537 1.00 90.44 110 THR A N 1
ATOM 850 C CA . THR A 1 110 ? 17.570 2.551 -11.475 1.00 90.44 110 THR A CA 1
ATOM 851 C C . THR A 1 110 ? 17.050 2.470 -12.907 1.00 90.44 110 THR A C 1
ATOM 853 O O . THR A 1 110 ? 17.700 2.985 -13.813 1.00 90.44 110 THR A O 1
ATOM 856 N N . ALA A 1 111 ? 15.846 1.931 -13.123 1.00 85.62 111 ALA A N 1
ATOM 857 C CA . ALA A 1 111 ? 15.220 1.902 -14.445 1.00 85.62 111 ALA A CA 1
ATOM 858 C C . ALA A 1 111 ? 15.018 3.309 -15.048 1.00 85.62 111 ALA A C 1
ATOM 860 O O . ALA A 1 111 ? 15.198 3.484 -16.250 1.00 85.62 111 ALA A O 1
ATOM 861 N N . VAL A 1 112 ? 14.699 4.329 -14.238 1.00 85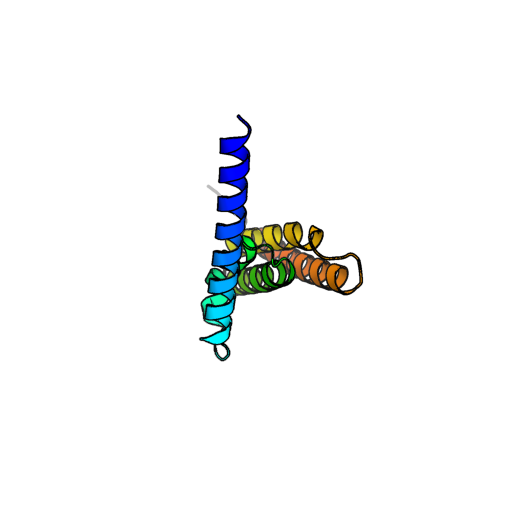.81 112 VAL A N 1
ATOM 862 C CA . VAL A 1 112 ? 14.633 5.728 -14.710 1.00 85.81 112 VAL A CA 1
ATOM 863 C C . VAL A 1 112 ? 16.024 6.285 -15.002 1.00 85.81 112 VAL A C 1
ATOM 865 O O . VAL A 1 112 ? 16.216 6.929 -16.031 1.00 85.81 112 VAL A O 1
ATOM 868 N N . SER A 1 113 ? 16.989 6.047 -14.111 1.00 82.75 113 SER A N 1
ATOM 869 C CA . SER A 1 113 ? 18.353 6.566 -14.245 1.00 82.75 113 SER A CA 1
ATOM 870 C C . SER A 1 113 ? 19.091 6.004 -15.461 1.00 82.75 113 SER A C 1
ATOM 872 O O . SER A 1 113 ? 19.796 6.753 -16.127 1.00 82.75 113 SER A O 1
ATOM 874 N N . PHE A 1 114 ? 18.906 4.720 -15.778 1.00 70.94 114 PHE A 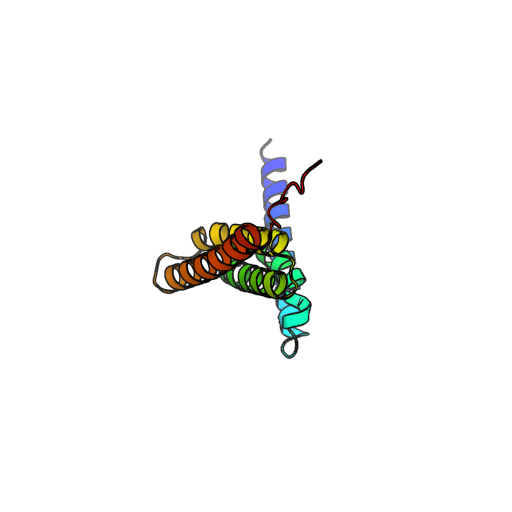N 1
ATOM 875 C CA . PHE A 1 114 ? 19.527 4.066 -16.938 1.00 70.94 114 PHE A CA 1
ATOM 876 C C . PHE A 1 114 ? 18.640 4.068 -18.196 1.00 70.94 114 PHE A C 1
ATOM 878 O O . PHE A 1 114 ? 19.115 3.742 -19.278 1.00 70.94 114 PHE A O 1
ATOM 885 N N . GLY A 1 115 ? 17.356 4.422 -18.071 1.00 61.53 115 GLY A N 1
ATOM 886 C CA . GLY A 1 115 ? 16.401 4.501 -19.182 1.00 61.53 115 GLY A CA 1
ATOM 887 C C . GLY A 1 115 ? 16.307 5.877 -19.846 1.00 61.53 115 GLY A C 1
ATOM 888 O O . GLY A 1 115 ? 15.637 6.013 -20.868 1.00 61.53 115 GLY A O 1
ATOM 889 N N . ALA A 1 116 ? 16.955 6.907 -19.295 1.00 53.69 116 ALA A N 1
ATOM 890 C CA . ALA A 1 116 ? 17.139 8.163 -20.006 1.00 53.69 116 ALA A CA 1
ATOM 891 C C . ALA A 1 116 ? 18.187 7.935 -21.107 1.00 53.69 116 ALA A C 1
ATOM 893 O O . ALA A 1 116 ? 19.340 7.671 -20.765 1.00 53.69 116 ALA A O 1
ATOM 894 N N . PRO A 1 117 ? 17.845 8.030 -22.410 1.00 49.16 117 PRO A N 1
ATOM 895 C CA . PRO A 1 117 ? 18.886 8.079 -23.417 1.00 49.16 117 PRO A CA 1
ATOM 896 C C . PRO A 1 117 ? 19.744 9.297 -23.090 1.00 49.16 117 PRO A C 1
ATOM 898 O O . PRO A 1 117 ? 19.242 10.428 -23.045 1.00 49.16 117 PRO A O 1
ATOM 901 N N . GLU A 1 118 ? 21.034 9.067 -22.842 1.00 47.22 118 GLU A N 1
ATOM 902 C CA . GLU A 1 118 ? 22.028 10.107 -23.033 1.00 47.22 118 GLU A CA 1
ATOM 903 C C . GLU A 1 118 ? 21.699 10.739 -24.382 1.00 47.22 118 GLU A C 1
ATOM 905 O O . GLU A 1 118 ? 21.709 10.073 -25.421 1.00 47.22 118 GLU A O 1
ATOM 910 N N . LYS A 1 119 ? 21.328 12.021 -24.374 1.00 48.38 119 LYS A N 1
ATOM 911 C CA . LYS A 1 119 ? 21.369 12.812 -25.592 1.00 48.38 119 LYS A CA 1
ATOM 912 C C . LYS A 1 119 ? 22.842 12.880 -25.970 1.00 48.38 119 LYS A C 1
ATOM 914 O O . LYS A 1 119 ? 23.521 13.841 -25.615 1.00 48.38 119 LYS A O 1
ATOM 919 N N . ILE A 1 120 ? 23.330 11.853 -26.666 1.00 48.62 120 ILE A N 1
ATOM 920 C CA . ILE A 1 120 ? 24.512 11.953 -27.501 1.00 48.62 120 ILE A CA 1
ATOM 921 C C . ILE A 1 120 ? 24.144 13.058 -28.482 1.00 48.62 120 ILE A C 1
ATOM 923 O O . ILE A 1 120 ? 23.375 12.861 -29.423 1.00 48.62 120 ILE A O 1
ATOM 927 N N . ARG A 1 121 ? 24.606 14.270 -28.169 1.00 42.78 121 ARG A N 1
ATOM 928 C CA . ARG A 1 121 ? 24.703 15.360 -29.125 1.00 42.78 121 ARG A CA 1
ATOM 929 C C . ARG A 1 121 ? 25.619 14.836 -30.222 1.00 42.78 121 ARG A C 1
ATOM 931 O O . ARG A 1 121 ? 26.837 14.866 -30.083 1.00 42.78 121 ARG A O 1
ATOM 938 N N . ALA A 1 122 ? 25.011 14.263 -31.253 1.00 46.94 122 ALA A N 1
ATOM 939 C CA . ALA A 1 122 ? 25.675 14.069 -32.520 1.00 46.94 122 ALA A CA 1
ATOM 940 C C . ALA A 1 122 ? 26.011 15.464 -33.061 1.00 46.94 122 ALA A C 1
ATOM 942 O O . ALA A 1 122 ? 25.165 16.356 -33.060 1.00 46.94 122 ALA A O 1
ATOM 943 N N . PHE A 1 123 ? 27.284 15.617 -33.398 1.00 47.19 123 PHE A N 1
ATOM 944 C CA . PHE A 1 123 ? 27.917 16.732 -34.084 1.00 47.19 123 PHE A CA 1
ATOM 945 C C . PHE A 1 123 ? 27.033 17.404 -35.148 1.00 47.19 123 PHE A C 1
ATOM 947 O O . PHE A 1 123 ? 26.581 16.728 -36.069 1.00 47.19 123 PHE A O 1
ATOM 954 N N . GLU A 1 124 ? 26.931 18.731 -35.062 1.00 40.78 124 GLU A N 1
ATOM 955 C CA . GLU A 1 124 ? 27.027 19.657 -36.202 1.00 40.78 124 GLU A CA 1
ATOM 956 C C . GLU A 1 124 ? 27.990 20.788 -35.824 1.00 40.78 124 GLU A C 1
ATOM 958 O O . GLU A 1 124 ? 27.947 21.223 -34.646 1.00 40.78 124 GLU A O 1
#